Protein AF-A0A7C5S0J1-F1 (afdb_monomer_lite)

pLDDT: mean 83.0, std 12.72, range [43.06, 98.25]

Foldseek 3Di:
DDDPVVVVVVVVVCVVDPDPDDDDDDDDCPVVLVVLVVLLVVLVVVLVVLVVCLVPDPDDPVVNVVSVVVSVVSVVSNVVSVVVNVVVVVVVVDDDDDDDDDDPPPPPCPVCPPCNVVVVVVVVVVVVVVVVVVVVVVVVVVCVVVVVVVVVVVVVVVVVVVVVVVPPD

Sequence (169 aa):
VLSKNFREAITKLSTLGEVKSIREWTEDVTEEYIDVNTRIENAEKLEKRLLSLIENKDGKLPDIVSVETKLADVRTQIEQYKGKLRYLKNRLDFSTITISIYEPSSSLAKQESIFYPFAWAMKQLGTIFFGSLGVFVMIIAGLTPWVVVVFIIIKIVRYRRKKKSTNAD

Radius of gyration: 51.8 Å; chains: 1; bounding box: 116×40×134 Å

Secondary structure (DSSP, 8-state):
---HHHHHHHHHHHTTS------------HHHHHHHHHHHHHHHHHHHHHHHHHHT----HHHHHHHHHHHHHHHHHHHHHHHHHHHHHHHHH-------------SS-----TTHHHHHHHHHHHHHHHHHHHHHHHHHHHHHHHHHHHHHHHHHHHHHHHTTSSS--

Structure (mmCIF, N/CA/C/O backbone):
data_AF-A0A7C5S0J1-F1
#
_entry.id   AF-A0A7C5S0J1-F1
#
loop_
_atom_site.group_PDB
_atom_site.id
_atom_site.type_symbol
_atom_site.label_atom_id
_atom_site.label_alt_id
_atom_site.label_comp_id
_atom_site.label_asym_id
_atom_site.label_entity_id
_atom_site.label_seq_id
_atom_site.pdbx_PDB_ins_code
_atom_site.Cartn_x
_atom_site.Cartn_y
_atom_site.Cartn_z
_atom_site.occupancy
_atom_site.B_iso_or_equiv
_atom_site.auth_seq_id
_atom_site.auth_comp_id
_atom_site.auth_asym_id
_atom_site.auth_atom_id
_atom_site.pdbx_PDB_model_num
ATOM 1 N N . VAL A 1 1 ? -10.197 -7.268 -10.518 1.00 50.59 1 VAL A N 1
ATOM 2 C CA . VAL A 1 1 ? -10.753 -6.880 -11.844 1.00 50.59 1 VAL A CA 1
ATOM 3 C C . VAL A 1 1 ? -10.201 -5.509 -12.202 1.00 50.59 1 VAL A C 1
ATOM 5 O O . VAL A 1 1 ? -10.432 -4.588 -11.434 1.00 50.59 1 VAL A O 1
ATOM 8 N N . LEU A 1 2 ? -9.430 -5.356 -13.288 1.00 61.53 2 LEU A N 1
ATOM 9 C CA . LEU A 1 2 ? -8.932 -4.027 -13.682 1.00 61.53 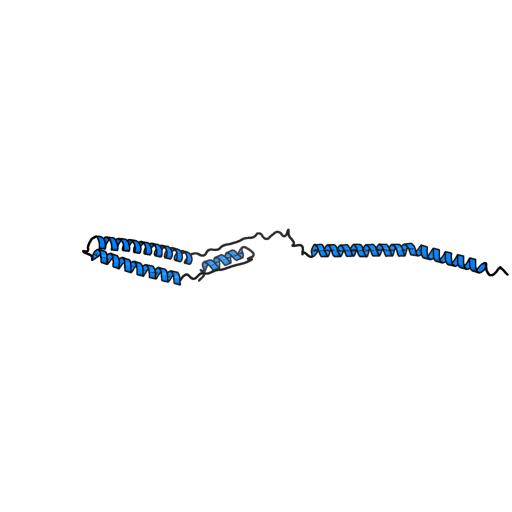2 LEU A CA 1
ATOM 10 C C . LEU A 1 2 ? -10.112 -3.112 -14.039 1.00 61.53 2 LEU A C 1
ATOM 12 O O . LEU A 1 2 ? -11.037 -3.545 -14.730 1.00 61.53 2 LEU A O 1
ATOM 16 N N . SER A 1 3 ? -10.079 -1.854 -13.594 1.00 69.94 3 SER A N 1
ATOM 17 C CA . SER A 1 3 ? -11.146 -0.899 -13.895 1.00 69.94 3 SER A CA 1
ATOM 18 C C . SER A 1 3 ? -11.219 -0.620 -15.403 1.00 69.94 3 SER A C 1
ATOM 20 O O . SER A 1 3 ? -10.202 -0.562 -16.101 1.00 69.94 3 SER A O 1
ATOM 22 N N . LYS A 1 4 ? -12.434 -0.431 -15.932 1.00 72.81 4 LYS A N 1
ATOM 23 C CA . LYS A 1 4 ? -12.664 -0.083 -17.349 1.00 72.81 4 LYS A CA 1
ATOM 24 C C . LYS A 1 4 ? -11.857 1.160 -17.764 1.00 72.81 4 LYS A C 1
ATOM 26 O O . LYS A 1 4 ? -11.296 1.197 -18.856 1.00 72.81 4 LYS A O 1
ATOM 31 N N . ASN A 1 5 ? -11.725 2.113 -16.841 1.00 81.69 5 ASN A N 1
ATOM 32 C CA . ASN A 1 5 ? -10.996 3.365 -17.030 1.00 81.69 5 ASN A CA 1
ATOM 33 C C . ASN A 1 5 ? -9.478 3.150 -17.164 1.00 81.69 5 ASN A C 1
ATOM 35 O O . ASN A 1 5 ? -8.839 3.848 -17.946 1.00 81.69 5 ASN A O 1
ATOM 39 N N . PHE A 1 6 ? -8.893 2.172 -16.456 1.00 84.31 6 PHE A N 1
ATOM 40 C CA . PHE A 1 6 ? -7.466 1.849 -16.583 1.00 84.31 6 PHE A CA 1
ATOM 41 C C . PHE A 1 6 ? -7.119 1.368 -17.996 1.00 84.31 6 PHE A C 1
ATOM 43 O O . PHE A 1 6 ? -6.171 1.859 -18.605 1.00 84.31 6 PHE A O 1
ATOM 50 N N . ARG A 1 7 ? -7.920 0.447 -18.550 1.00 84.44 7 ARG A N 1
ATOM 51 C CA . ARG A 1 7 ? -7.698 -0.065 -19.914 1.00 84.44 7 ARG A CA 1
ATOM 52 C C . ARG A 1 7 ? -7.816 1.039 -20.959 1.00 84.44 7 ARG A C 1
ATOM 54 O O . ARG A 1 7 ? -7.018 1.089 -21.893 1.00 84.44 7 ARG A O 1
ATOM 61 N N . GLU A 1 8 ? -8.786 1.935 -20.793 1.00 87.75 8 GLU A N 1
ATOM 62 C CA . GLU A 1 8 ? -8.953 3.079 -21.688 1.00 87.75 8 GLU A CA 1
ATOM 63 C C . GLU A 1 8 ? -7.750 4.033 -21.617 1.00 87.75 8 GLU A C 1
ATOM 65 O O . GLU A 1 8 ? -7.257 4.477 -22.654 1.00 87.75 8 GLU A O 1
ATOM 70 N N . ALA A 1 9 ? -7.224 4.292 -20.415 1.00 88.44 9 ALA A N 1
ATOM 71 C CA . ALA A 1 9 ? -6.031 5.113 -20.223 1.00 88.44 9 ALA A CA 1
ATOM 72 C C . ALA A 1 9 ? -4.791 4.503 -20.899 1.00 88.44 9 ALA A C 1
ATOM 74 O O . ALA A 1 9 ? -4.115 5.197 -21.655 1.00 88.44 9 ALA A O 1
ATOM 75 N N . ILE A 1 10 ? -4.526 3.206 -20.701 1.00 89.06 10 ILE A N 1
ATOM 76 C CA . ILE A 1 10 ? -3.410 2.503 -21.361 1.00 89.06 10 ILE A CA 1
ATOM 77 C C . ILE A 1 10 ? -3.558 2.533 -22.886 1.00 89.06 10 ILE A C 1
ATOM 79 O O . ILE A 1 10 ? -2.578 2.772 -23.588 1.00 89.06 10 ILE A O 1
ATOM 83 N N . THR A 1 11 ? -4.780 2.363 -23.400 1.00 89.25 11 THR A N 1
ATOM 84 C CA . THR A 1 11 ? -5.054 2.422 -24.846 1.00 89.25 11 THR A CA 1
ATOM 85 C C . THR A 1 11 ? -4.795 3.818 -25.412 1.00 89.25 11 THR A C 1
ATOM 87 O O . THR A 1 11 ? -4.219 3.956 -26.482 1.00 89.25 11 THR A O 1
ATOM 90 N N . LYS A 1 12 ? -5.175 4.883 -24.698 1.00 90.56 12 LYS A N 1
ATOM 91 C CA . LYS A 1 12 ? -4.859 6.256 -25.121 1.00 90.56 12 LYS A CA 1
ATOM 92 C C . LYS A 1 12 ? -3.351 6.508 -25.102 1.00 90.56 12 LYS A C 1
ATOM 94 O O . LYS A 1 12 ? -2.815 7.058 -26.058 1.00 90.56 12 LYS A O 1
ATOM 99 N N . LEU A 1 13 ? -2.654 6.052 -24.063 1.00 89.38 13 LEU A N 1
ATOM 100 C CA . LEU A 1 13 ? -1.202 6.204 -23.942 1.00 89.38 13 LEU A CA 1
ATOM 101 C C . LEU A 1 13 ? -0.433 5.447 -25.032 1.00 89.38 13 LEU A C 1
ATOM 103 O O . LEU A 1 13 ? 0.551 5.972 -25.547 1.00 89.38 13 LEU A O 1
ATOM 107 N N . SER A 1 14 ? -0.890 4.257 -25.430 1.00 87.75 14 SER A N 1
ATOM 108 C CA . SER A 1 14 ? -0.239 3.478 -26.488 1.00 87.75 14 SER A CA 1
ATOM 109 C C . SER A 1 14 ? -0.353 4.113 -27.875 1.00 87.75 14 SER A C 1
ATOM 111 O O . SER A 1 14 ? 0.469 3.817 -28.734 1.00 87.75 14 SER A O 1
ATOM 113 N N . THR A 1 15 ? -1.318 5.013 -28.101 1.00 90.19 15 THR A N 1
ATOM 114 C CA . THR A 1 15 ? -1.433 5.740 -29.380 1.00 90.19 15 THR A CA 1
ATOM 115 C C . THR A 1 15 ? -0.428 6.883 -29.539 1.00 90.19 15 THR A C 1
ATOM 117 O O . THR A 1 15 ? -0.238 7.365 -30.651 1.00 90.19 15 THR A O 1
ATOM 120 N N . LEU A 1 16 ? 0.230 7.319 -28.459 1.00 87.44 16 LEU A N 1
ATOM 121 C CA . LEU A 1 16 ? 1.148 8.464 -28.487 1.00 87.44 16 LEU A CA 1
ATOM 122 C C . LEU A 1 16 ? 2.539 8.131 -29.056 1.00 87.44 16 LEU A C 1
ATOM 124 O O . LEU A 1 16 ? 3.311 9.046 -29.331 1.00 87.44 16 LEU A O 1
ATOM 128 N N . GLY A 1 17 ? 2.882 6.852 -29.232 1.00 85.50 17 GLY A N 1
ATOM 129 C CA . GLY A 1 17 ? 4.191 6.442 -29.741 1.00 85.50 17 GLY A CA 1
ATOM 130 C C . GLY A 1 17 ? 4.330 4.933 -29.937 1.00 85.50 17 GLY A C 1
ATOM 131 O O . GLY A 1 17 ? 3.375 4.176 -29.793 1.00 85.50 17 GLY A O 1
ATOM 132 N N . GLU A 1 18 ? 5.541 4.480 -30.267 1.00 85.62 18 GLU A N 1
ATOM 133 C CA . GLU A 1 18 ? 5.827 3.051 -30.414 1.00 85.62 18 GLU A CA 1
ATOM 134 C C . GLU A 1 18 ? 5.998 2.392 -29.036 1.00 85.62 18 GLU A C 1
ATOM 136 O O . GLU A 1 18 ? 6.967 2.637 -28.312 1.00 85.62 18 GLU A O 1
ATOM 141 N N . VAL A 1 19 ? 5.059 1.524 -28.667 1.00 87.25 19 VAL A N 1
ATOM 142 C CA . VAL A 1 19 ? 5.122 0.769 -27.414 1.00 87.25 19 VAL A CA 1
ATOM 143 C C . VAL A 1 19 ? 6.166 -0.343 -27.514 1.00 87.25 19 VAL A C 1
ATOM 145 O O . VAL A 1 19 ? 5.989 -1.303 -28.259 1.00 87.25 19 VAL A O 1
ATOM 148 N N . LYS A 1 20 ? 7.233 -0.258 -26.710 1.00 86.75 20 LYS A N 1
ATOM 149 C CA . LYS A 1 20 ? 8.262 -1.312 -26.629 1.00 86.75 20 LYS A CA 1
ATOM 150 C C . LYS A 1 20 ? 7.895 -2.457 -25.685 1.00 86.75 20 LYS A C 1
ATOM 152 O O . LYS A 1 20 ? 8.214 -3.605 -25.969 1.00 86.75 20 LYS A 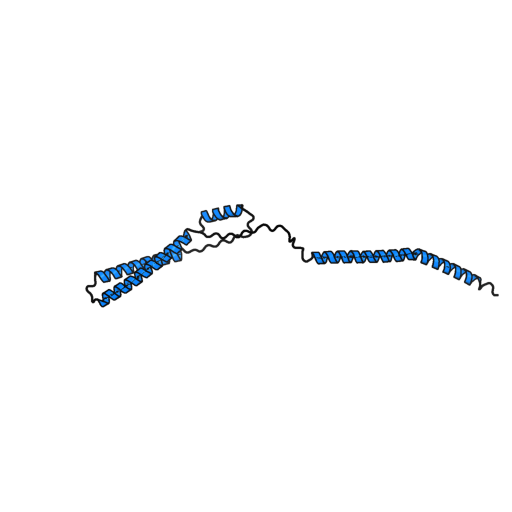O 1
ATOM 157 N N . SER A 1 21 ? 7.264 -2.159 -24.549 1.00 85.62 21 SER A N 1
ATOM 158 C CA . SER A 1 21 ? 6.903 -3.158 -23.537 1.00 85.62 21 SER A CA 1
ATOM 159 C C . SER A 1 21 ? 5.758 -2.656 -22.662 1.00 85.62 21 SER A C 1
ATOM 161 O O . SER A 1 21 ? 5.793 -1.519 -22.198 1.00 85.62 21 SER A O 1
ATOM 163 N N . ILE A 1 22 ? 4.790 -3.528 -22.376 1.00 86.62 22 ILE A N 1
ATOM 164 C CA . ILE A 1 22 ? 3.725 -3.310 -21.387 1.00 86.62 22 ILE A CA 1
ATOM 165 C C . ILE A 1 22 ? 3.806 -4.438 -20.361 1.00 86.62 22 ILE A C 1
ATOM 167 O O . ILE A 1 22 ? 3.895 -5.610 -20.724 1.00 86.62 22 ILE A O 1
ATOM 171 N N . ARG A 1 23 ? 3.773 -4.083 -19.075 1.00 85.06 23 ARG A N 1
ATOM 172 C CA . ARG A 1 23 ? 3.651 -5.039 -17.973 1.00 85.06 23 ARG A CA 1
ATOM 173 C C . ARG A 1 23 ? 2.485 -4.618 -17.094 1.00 85.06 23 ARG A C 1
ATOM 175 O O . ARG A 1 23 ? 2.509 -3.533 -16.523 1.00 85.06 23 ARG A O 1
ATOM 182 N N . GLU A 1 24 ? 1.494 -5.490 -16.983 1.00 86.19 24 GLU A N 1
ATOM 183 C CA . GLU A 1 24 ? 0.318 -5.293 -16.138 1.00 86.19 24 GLU A CA 1
ATOM 184 C C . GLU A 1 24 ? 0.393 -6.251 -14.946 1.00 86.19 24 GLU A C 1
ATOM 186 O O . GLU A 1 24 ? 0.728 -7.425 -15.106 1.00 86.19 24 GLU A O 1
ATOM 191 N N . TRP A 1 25 ? 0.096 -5.747 -13.749 1.00 80.25 25 TRP A N 1
ATOM 192 C CA . TRP A 1 25 ? -0.014 -6.550 -12.534 1.00 80.25 25 TRP A CA 1
ATOM 193 C C . TRP A 1 25 ? -1.347 -6.247 -11.859 1.00 80.25 25 TRP A C 1
ATOM 195 O O . TRP A 1 25 ? -1.816 -5.110 -11.872 1.00 80.25 25 TRP A O 1
ATOM 205 N N . THR A 1 26 ? -1.988 -7.261 -11.291 1.00 81.38 26 THR A N 1
ATOM 206 C CA . THR A 1 26 ? -3.243 -7.106 -10.553 1.00 81.38 26 THR A CA 1
ATOM 207 C C . THR A 1 26 ? -3.176 -7.969 -9.313 1.00 81.38 26 THR A C 1
ATOM 209 O O . THR A 1 26 ? -2.848 -9.148 -9.394 1.00 81.38 26 THR A O 1
ATOM 212 N N . GLU A 1 27 ? -3.487 -7.363 -8.177 1.00 80.38 27 GLU A N 1
ATOM 213 C CA . GLU A 1 27 ? -3.532 -8.016 -6.875 1.00 80.38 27 GLU A CA 1
ATOM 214 C C . GLU A 1 27 ? -4.992 -8.039 -6.409 1.00 80.38 27 GLU A C 1
ATOM 216 O O . GLU A 1 27 ? -5.671 -7.011 -6.458 1.00 80.38 27 GLU A O 1
ATOM 221 N N . ASP A 1 28 ? -5.496 -9.214 -6.027 1.00 82.38 28 ASP A N 1
ATOM 222 C CA . ASP A 1 28 ? -6.834 -9.356 -5.451 1.00 82.38 28 ASP A CA 1
ATOM 223 C C . ASP A 1 28 ? -6.742 -9.256 -3.927 1.00 82.38 28 ASP A C 1
ATOM 225 O O . ASP A 1 28 ? -6.123 -10.095 -3.278 1.00 82.38 28 ASP A O 1
ATOM 229 N N . VAL A 1 29 ? -7.354 -8.213 -3.369 1.00 84.81 29 VAL A N 1
ATOM 230 C CA . VAL A 1 29 ? -7.385 -7.938 -1.924 1.00 84.81 29 VAL A CA 1
ATOM 231 C C . VAL A 1 29 ? -8.772 -8.174 -1.319 1.00 84.81 29 VAL A C 1
ATOM 233 O O . VAL A 1 29 ? -9.050 -7.725 -0.208 1.00 84.81 29 VAL A O 1
ATOM 236 N N . THR A 1 30 ? -9.669 -8.858 -2.039 1.00 86.88 30 THR A N 1
ATOM 237 C CA . THR A 1 30 ? -11.051 -9.099 -1.591 1.00 86.88 30 THR A CA 1
ATOM 238 C C . THR A 1 30 ? -11.090 -9.906 -0.294 1.00 86.88 30 THR A C 1
ATOM 240 O O . THR A 1 30 ? -11.838 -9.564 0.619 1.00 86.88 30 THR A O 1
ATOM 243 N N . GLU A 1 31 ? -10.250 -10.937 -0.177 1.00 89.81 31 GLU A N 1
ATOM 244 C CA . GLU A 1 31 ? -10.149 -11.751 1.040 1.00 89.81 31 GLU A CA 1
ATOM 245 C C . GLU A 1 31 ? -9.677 -10.916 2.237 1.00 89.81 31 GLU A C 1
ATOM 247 O O . GLU A 1 31 ? -10.296 -10.942 3.299 1.00 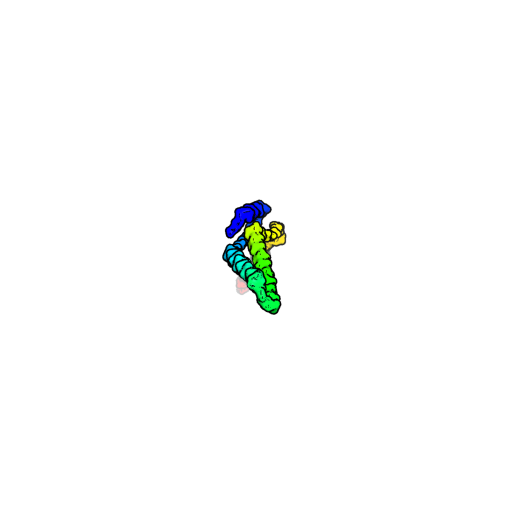89.81 31 GLU A O 1
ATOM 252 N N . GLU A 1 32 ? -8.637 -10.099 2.046 1.00 90.25 32 GLU A N 1
ATOM 253 C CA . GLU A 1 32 ? -8.113 -9.223 3.094 1.00 90.25 32 GLU A CA 1
ATOM 254 C C . GLU A 1 32 ? -9.140 -8.164 3.520 1.00 90.25 32 GLU A C 1
ATOM 256 O O . GLU A 1 32 ? -9.272 -7.859 4.706 1.00 90.25 32 GLU A O 1
ATOM 261 N N . TYR A 1 33 ? -9.905 -7.624 2.567 1.00 92.44 33 TYR A N 1
ATOM 262 C CA . TYR A 1 33 ? -10.989 -6.685 2.846 1.00 92.44 33 TYR A CA 1
ATOM 263 C C . TYR A 1 33 ? -12.074 -7.321 3.724 1.00 92.44 33 TYR A C 1
ATOM 265 O O . TYR A 1 33 ? -12.495 -6.719 4.717 1.00 92.44 33 TYR A O 1
ATOM 273 N N . ILE A 1 34 ? -12.506 -8.539 3.381 1.00 93.75 34 ILE A N 1
ATOM 274 C CA . ILE A 1 34 ? -13.520 -9.277 4.143 1.00 93.75 34 ILE A CA 1
ATOM 275 C C . ILE A 1 34 ? -13.000 -9.597 5.551 1.00 93.75 34 ILE A C 1
ATOM 277 O O . ILE A 1 34 ? -13.698 -9.305 6.521 1.00 93.75 34 ILE A O 1
ATOM 281 N N . ASP A 1 35 ? -11.770 -10.108 5.684 1.00 95.75 35 ASP A N 1
ATOM 282 C CA . ASP A 1 35 ? -11.165 -10.425 6.989 1.00 95.75 35 ASP A CA 1
ATOM 283 C C . ASP A 1 35 ? -11.087 -9.189 7.897 1.00 95.75 35 ASP A C 1
ATOM 285 O O . ASP A 1 35 ? -11.528 -9.225 9.050 1.00 95.75 35 ASP A O 1
ATOM 289 N N . VAL A 1 36 ? -10.594 -8.056 7.380 1.00 96.12 36 VAL A N 1
ATOM 290 C CA . VAL A 1 36 ? -10.505 -6.809 8.156 1.00 96.12 36 VAL A CA 1
ATOM 291 C C . VAL A 1 36 ? -11.890 -6.331 8.590 1.00 96.12 36 VAL A C 1
ATOM 293 O O . VAL A 1 36 ? -12.053 -5.918 9.740 1.00 96.12 36 VAL A O 1
ATOM 296 N N . ASN A 1 37 ? -12.900 -6.422 7.722 1.00 95.44 37 ASN A N 1
ATOM 297 C CA . ASN A 1 37 ? -14.263 -6.041 8.084 1.00 95.44 37 ASN A CA 1
ATOM 298 C C . ASN A 1 37 ? -14.833 -6.943 9.194 1.00 95.44 37 ASN A C 1
ATOM 300 O O . ASN A 1 37 ? -15.370 -6.446 10.184 1.00 95.44 37 ASN A O 1
ATOM 304 N N . THR A 1 38 ? -14.632 -8.261 9.101 1.00 97.69 38 THR A N 1
ATOM 305 C CA . THR A 1 38 ? -15.034 -9.209 10.153 1.00 97.69 38 THR A CA 1
ATOM 306 C C . THR A 1 38 ? -14.316 -8.937 11.480 1.00 97.69 38 THR A C 1
ATOM 308 O O . THR A 1 38 ? -14.925 -9.023 12.550 1.00 97.69 38 THR A O 1
ATOM 311 N N . ARG A 1 39 ? -13.031 -8.558 11.448 1.00 97.06 39 ARG A N 1
ATOM 312 C CA . ARG A 1 39 ? -12.285 -8.159 12.654 1.00 97.06 39 ARG A CA 1
ATOM 313 C C . ARG A 1 39 ? -12.861 -6.908 13.309 1.00 97.06 39 ARG A C 1
ATOM 315 O O . ARG A 1 39 ? -12.962 -6.884 14.535 1.00 97.06 39 ARG A O 1
ATOM 322 N N . ILE A 1 40 ? -13.259 -5.908 12.519 1.00 97.94 40 ILE A N 1
ATOM 323 C CA . ILE A 1 40 ? -13.919 -4.694 13.026 1.00 97.94 40 ILE A CA 1
ATOM 324 C C . ILE A 1 40 ? -15.226 -5.064 13.725 1.00 97.94 40 ILE A C 1
ATOM 326 O O . ILE A 1 40 ? -15.406 -4.708 14.885 1.00 97.94 40 ILE A O 1
ATOM 330 N N . GLU A 1 41 ? -16.099 -5.835 13.073 1.00 97.88 41 GLU A N 1
ATOM 331 C CA . GLU A 1 41 ? -17.388 -6.228 13.657 1.00 97.88 41 GLU A CA 1
ATOM 332 C C . GLU A 1 41 ? -17.227 -6.986 14.982 1.00 97.88 41 GLU A C 1
ATOM 334 O O . GLU A 1 41 ? -17.967 -6.758 15.942 1.00 97.88 41 GLU A O 1
ATOM 339 N N . ASN A 1 42 ? -16.246 -7.887 15.060 1.00 97.94 42 ASN A N 1
ATOM 340 C CA . ASN A 1 42 ? -15.960 -8.634 16.282 1.00 97.94 42 ASN A CA 1
ATOM 341 C C . ASN A 1 42 ? -15.404 -7.733 17.392 1.00 97.94 42 ASN A C 1
ATOM 343 O O . ASN A 1 42 ? -15.802 -7.876 18.551 1.00 97.94 42 ASN A O 1
ATOM 347 N N . ALA A 1 43 ? -14.524 -6.791 17.050 1.00 97.50 43 ALA A N 1
ATOM 348 C CA . ALA A 1 43 ? -13.986 -5.829 18.002 1.00 97.50 43 ALA A CA 1
ATOM 349 C C . ALA A 1 43 ? -15.072 -4.868 18.520 1.00 97.50 43 ALA A C 1
ATOM 351 O O . ALA A 1 43 ? -15.136 -4.627 19.721 1.00 97.50 43 ALA A O 1
ATOM 352 N N . GLU A 1 44 ? -15.988 -4.403 17.667 1.00 97.75 44 GLU A N 1
ATOM 353 C CA . GLU A 1 44 ? -17.124 -3.558 18.069 1.00 97.75 44 GLU A CA 1
ATOM 354 C C . GLU A 1 44 ? -18.128 -4.320 18.955 1.00 97.75 44 GLU A C 1
ATOM 356 O O . GLU A 1 44 ? -18.679 -3.766 19.910 1.00 97.75 44 GLU A O 1
ATOM 361 N N . LYS A 1 45 ? -18.346 -5.621 18.709 1.00 97.94 45 LYS A N 1
ATOM 362 C CA . LYS A 1 45 ? -19.124 -6.481 19.624 1.00 97.94 45 LYS A CA 1
ATOM 363 C C . LYS A 1 45 ? -18.448 -6.610 20.990 1.00 97.94 45 LYS A C 1
ATOM 365 O O . LYS A 1 45 ? -19.134 -6.566 22.013 1.00 97.94 45 LYS A O 1
ATOM 370 N N . LEU A 1 46 ? -17.123 -6.763 21.019 1.00 96.56 46 LEU A N 1
ATOM 371 C CA . LEU A 1 46 ? -16.357 -6.803 22.263 1.00 96.56 46 LEU A CA 1
ATOM 372 C C . LEU A 1 46 ? -16.415 -5.458 22.997 1.00 96.56 46 LEU A C 1
ATOM 374 O O . LEU A 1 46 ? -16.635 -5.453 24.203 1.00 96.56 46 LEU A O 1
ATOM 378 N N . GLU A 1 47 ? -16.296 -4.339 22.281 1.00 97.31 47 GLU A N 1
ATOM 379 C CA . GLU A 1 47 ? -16.448 -2.989 22.835 1.00 97.31 47 GLU A CA 1
ATOM 380 C C . GLU A 1 47 ? -17.804 -2.831 23.531 1.00 97.31 47 GLU A C 1
ATOM 382 O O . GLU A 1 47 ? -17.853 -2.474 24.706 1.00 97.31 47 GLU A O 1
ATOM 387 N N . LYS A 1 48 ? -18.902 -3.188 22.853 1.00 96.69 48 LYS A N 1
ATOM 388 C CA . LYS A 1 48 ? -20.256 -3.148 23.432 1.00 96.69 48 LYS A CA 1
ATOM 389 C C . LYS A 1 48 ? -20.382 -4.018 24.677 1.00 96.69 48 LYS A C 1
ATOM 391 O O . LYS A 1 48 ? -20.991 -3.606 25.660 1.00 96.69 48 LYS A O 1
ATOM 396 N N . ARG A 1 49 ? -19.785 -5.213 24.664 1.00 93.69 49 ARG A N 1
ATOM 397 C CA . ARG A 1 49 ? -19.776 -6.095 25.835 1.00 93.69 49 ARG A CA 1
ATOM 398 C C . ARG A 1 49 ? -18.993 -5.475 26.994 1.00 93.69 49 ARG A C 1
ATOM 400 O O . ARG A 1 49 ? -19.476 -5.516 28.119 1.00 93.69 49 ARG A O 1
ATOM 407 N N . LEU A 1 50 ? -17.828 -4.883 26.739 1.00 92.94 50 LEU A N 1
ATOM 408 C CA . LEU A 1 50 ? -17.035 -4.195 27.764 1.00 92.94 50 LEU A CA 1
ATOM 409 C C . LEU A 1 50 ? -17.782 -2.983 28.337 1.00 92.94 50 LEU A C 1
ATOM 411 O O . LEU A 1 50 ? -17.826 -2.841 29.553 1.00 92.94 50 LEU A O 1
ATOM 415 N N . LEU A 1 51 ? -18.442 -2.182 27.496 1.00 93.00 51 LEU A N 1
ATOM 416 C CA . LEU A 1 51 ? -19.306 -1.082 27.941 1.00 93.00 51 LEU A CA 1
ATOM 417 C C . LEU A 1 51 ? -20.437 -1.584 28.843 1.00 93.00 51 LEU A C 1
ATOM 419 O O . LEU A 1 51 ? -20.606 -1.073 29.944 1.00 93.00 51 LEU A O 1
ATOM 423 N N . SER A 1 52 ? -21.128 -2.658 28.448 1.00 90.56 52 SER A N 1
ATOM 424 C CA . SER A 1 52 ? -22.176 -3.249 29.289 1.00 90.56 52 SER A CA 1
ATOM 425 C C . SER A 1 52 ? -21.640 -3.774 30.628 1.00 90.56 52 SER A C 1
ATOM 427 O O . SER A 1 52 ? -22.349 -3.741 31.628 1.00 90.56 52 SER A O 1
ATOM 429 N N . LEU A 1 53 ? -20.388 -4.246 30.681 1.00 88.19 53 LEU A N 1
ATOM 430 C CA . LEU A 1 53 ? -19.759 -4.672 31.933 1.00 88.19 53 LEU A CA 1
ATOM 431 C C . LEU A 1 53 ? -19.419 -3.486 32.838 1.00 88.19 53 LEU A C 1
ATOM 433 O O . LEU A 1 53 ? -19.424 -3.669 34.047 1.00 88.19 53 LEU A O 1
ATOM 437 N N . ILE A 1 54 ? -19.125 -2.311 32.277 1.00 86.38 54 ILE A N 1
ATOM 438 C CA . ILE A 1 54 ? -18.915 -1.074 33.043 1.00 86.38 54 ILE A CA 1
ATOM 439 C C . ILE A 1 54 ? -20.259 -0.558 33.570 1.00 86.38 54 ILE A C 1
ATOM 441 O O . ILE A 1 54 ? -20.365 -0.264 34.753 1.00 86.38 54 ILE A O 1
ATOM 445 N N . GLU A 1 55 ? -21.294 -0.512 32.725 1.00 86.06 55 GLU A N 1
ATOM 446 C CA . GLU A 1 55 ? -22.631 -0.017 33.092 1.00 86.06 55 GLU A CA 1
ATOM 447 C C . GLU A 1 55 ? -23.324 -0.879 34.156 1.00 86.06 55 GLU A C 1
ATOM 449 O O . GLU A 1 55 ? -24.016 -0.347 35.017 1.00 86.06 55 GLU A O 1
ATOM 454 N N . ASN A 1 56 ? -23.140 -2.205 34.109 1.00 80.81 56 ASN A N 1
ATOM 455 C CA . ASN A 1 56 ? -23.803 -3.144 35.022 1.00 80.81 56 ASN A CA 1
ATOM 456 C C . ASN A 1 56 ? -22.942 -3.556 36.232 1.00 80.81 56 ASN A C 1
ATOM 458 O O . ASN A 1 56 ? -23.391 -4.370 37.042 1.00 80.81 56 ASN A O 1
ATOM 462 N N . LYS A 1 57 ? -21.693 -3.078 36.358 1.00 67.81 57 LYS A N 1
ATOM 463 C CA . LYS A 1 57 ? -20.857 -3.381 37.532 1.00 67.81 57 LYS A CA 1
ATOM 464 C C . LYS A 1 57 ? -21.012 -2.306 38.608 1.00 67.81 57 LYS A C 1
ATOM 466 O O . LYS A 1 57 ? -20.362 -1.272 38.544 1.00 67.81 57 LYS A O 1
ATOM 471 N N . ASP A 1 58 ? -21.658 -2.677 39.710 1.00 62.19 58 ASP A N 1
ATOM 472 C CA . ASP A 1 58 ? -21.546 -2.009 41.022 1.00 62.19 58 ASP A CA 1
ATOM 473 C C . ASP A 1 58 ? -20.252 -2.416 41.783 1.00 62.19 58 ASP A C 1
ATOM 475 O O . ASP A 1 58 ? -20.201 -2.482 43.012 1.00 62.19 58 ASP A O 1
ATOM 479 N N . GLY A 1 59 ? -19.204 -2.812 41.048 1.00 63.75 59 GLY A N 1
ATOM 480 C CA . GLY A 1 59 ? -18.025 -3.513 41.570 1.00 63.75 59 GLY A CA 1
ATOM 481 C C . GLY A 1 59 ? -16.914 -2.615 42.135 1.00 63.75 59 GLY A C 1
ATOM 482 O O . GLY A 1 59 ? -16.922 -1.396 42.001 1.00 63.75 59 GLY A O 1
ATOM 483 N N . LYS A 1 60 ? -15.898 -3.242 42.750 1.00 72.94 60 LYS A N 1
ATOM 484 C CA . LYS A 1 60 ? -14.720 -2.557 43.318 1.00 72.94 60 LYS A CA 1
ATOM 485 C C . LYS A 1 60 ? -13.977 -1.750 42.237 1.00 72.94 60 LYS A C 1
ATOM 487 O O . LYS A 1 60 ? -13.701 -2.279 41.165 1.00 72.94 60 LYS A O 1
ATOM 492 N N . LEU A 1 61 ? -13.555 -0.525 42.562 1.00 76.19 61 LEU A N 1
ATOM 493 C CA . LEU A 1 61 ? -12.793 0.385 41.681 1.00 76.19 61 LEU A CA 1
ATOM 494 C C . LEU A 1 61 ? -11.670 -0.270 40.838 1.00 76.19 61 LEU A C 1
ATOM 496 O O . LEU A 1 61 ? -11.592 0.036 39.649 1.00 76.19 61 LEU A O 1
ATOM 500 N N . PRO A 1 62 ? -10.828 -1.184 41.369 1.00 82.25 62 PRO A N 1
ATOM 501 C CA . PRO A 1 62 ? -9.764 -1.818 40.582 1.00 82.25 62 PRO A CA 1
ATOM 502 C C . PRO A 1 62 ? -10.276 -2.623 39.380 1.00 82.25 62 PRO A C 1
ATOM 504 O O . PRO A 1 62 ? -9.635 -2.647 38.330 1.00 82.25 62 PRO A O 1
ATOM 507 N N . ASP A 1 63 ? -11.450 -3.244 39.507 1.00 83.31 63 ASP A N 1
ATOM 508 C CA . ASP A 1 63 ? -12.062 -3.995 38.416 1.00 83.31 63 ASP A CA 1
ATOM 509 C C . ASP A 1 63 ? -12.512 -3.058 37.293 1.00 83.31 63 ASP A C 1
ATOM 511 O O . ASP A 1 63 ? -12.345 -3.391 36.122 1.00 83.31 63 ASP A O 1
ATOM 515 N N . ILE A 1 64 ? -13.064 -1.892 37.638 1.00 85.94 64 ILE A N 1
ATOM 516 C CA . ILE A 1 64 ? -13.536 -0.901 36.660 1.00 85.94 64 ILE A CA 1
ATOM 517 C C . ILE A 1 64 ? -12.351 -0.378 35.845 1.00 85.94 64 ILE A C 1
ATOM 519 O O . ILE A 1 64 ? -12.380 -0.442 34.618 1.00 85.94 64 ILE A O 1
ATOM 523 N N . VAL A 1 65 ? -11.265 0.017 36.516 1.00 89.00 65 VAL A N 1
ATOM 524 C CA . VAL A 1 65 ? -10.041 0.507 35.857 1.00 89.00 65 VAL A CA 1
ATOM 525 C C . VAL A 1 65 ? -9.455 -0.543 34.903 1.00 89.00 65 VAL A C 1
ATOM 527 O O . VAL A 1 65 ? -9.001 -0.216 33.803 1.00 89.00 65 VAL A O 1
ATOM 530 N N . SER A 1 66 ? -9.494 -1.825 35.284 1.00 90.19 66 SER A N 1
ATOM 531 C CA . SER A 1 66 ? -9.021 -2.910 34.415 1.00 90.19 66 SER A CA 1
ATOM 532 C C . SER A 1 66 ? -9.858 -3.055 33.134 1.00 90.19 66 SER A C 1
ATOM 534 O O . SER A 1 66 ? -9.305 -3.254 32.049 1.00 90.19 66 SER A O 1
ATOM 536 N N . VAL A 1 67 ? -11.185 -2.903 33.235 1.00 91.06 67 VAL A N 1
ATOM 537 C CA . VAL A 1 67 ? -12.100 -2.988 32.088 1.00 91.06 67 VAL A CA 1
ATOM 538 C C . VAL A 1 67 ? -11.961 -1.756 31.194 1.00 91.06 67 VAL A C 1
ATOM 540 O O . VAL A 1 67 ? -11.935 -1.910 29.976 1.00 91.06 67 VAL A O 1
ATOM 543 N N . GLU A 1 68 ? -11.788 -0.560 31.762 1.00 90.19 68 GLU A N 1
ATOM 544 C CA . GLU A 1 68 ? -11.517 0.667 30.999 1.00 90.19 68 GLU A CA 1
ATOM 545 C C . GLU A 1 68 ? -10.206 0.589 30.216 1.00 90.19 68 GLU A C 1
ATOM 547 O O . GLU A 1 68 ? -10.166 0.939 29.036 1.00 90.19 68 GLU A O 1
ATOM 552 N N . THR A 1 69 ? -9.148 0.062 30.838 1.00 95.00 69 THR A N 1
ATOM 553 C CA . THR A 1 69 ? -7.865 -0.163 30.155 1.00 95.00 69 THR A CA 1
ATOM 554 C C . THR A 1 69 ? -8.069 -1.093 28.962 1.00 95.00 69 THR A C 1
ATOM 556 O O . THR A 1 69 ? -7.623 -0.808 27.850 1.00 95.00 69 THR A O 1
ATOM 559 N N . LYS A 1 70 ? -8.838 -2.173 29.152 1.00 94.81 70 LYS A N 1
ATOM 560 C CA . LYS A 1 70 ? -9.134 -3.102 28.062 1.00 94.81 70 LYS A CA 1
ATOM 561 C C . LYS A 1 70 ? -10.010 -2.484 26.974 1.00 94.81 70 LYS A C 1
ATOM 563 O O . LYS A 1 70 ? -9.825 -2.788 25.797 1.00 94.81 70 LYS A O 1
ATOM 568 N N . LEU A 1 71 ? -10.949 -1.620 27.347 1.00 95.94 71 LEU A N 1
ATOM 569 C CA . LEU A 1 71 ? -11.781 -0.877 26.409 1.00 95.94 71 LEU A CA 1
ATOM 570 C C . LEU A 1 71 ? -10.931 0.064 25.542 1.00 95.94 71 LEU A C 1
ATOM 572 O O . LEU A 1 71 ? -11.134 0.120 24.329 1.00 95.94 71 LEU A O 1
ATOM 576 N N . ALA A 1 72 ? -9.952 0.753 26.135 1.00 97.12 72 ALA A N 1
ATOM 577 C CA . ALA A 1 72 ? -9.015 1.609 25.410 1.00 97.12 72 ALA A CA 1
ATOM 578 C C . ALA A 1 72 ? -8.175 0.817 2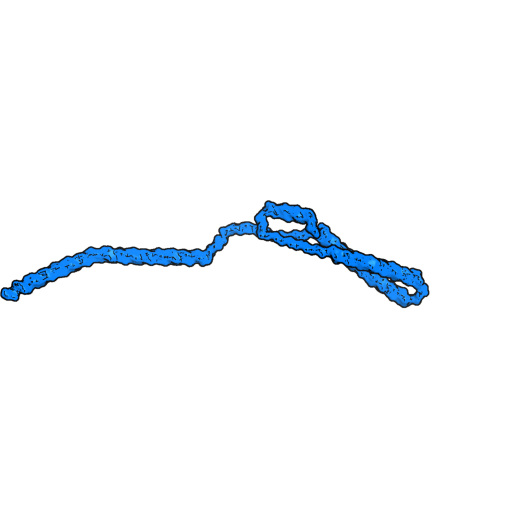4.391 1.00 97.12 72 ALA A C 1
ATOM 580 O O . ALA A 1 72 ? -8.025 1.252 23.244 1.00 97.12 72 ALA A O 1
ATOM 581 N N . ASP A 1 73 ? -7.702 -0.378 24.764 1.00 97.44 73 ASP A N 1
ATOM 582 C CA . ASP A 1 73 ? -7.001 -1.276 23.840 1.00 97.44 73 ASP A CA 1
ATOM 583 C C . ASP A 1 73 ? -7.888 -1.668 22.651 1.00 97.44 73 ASP A C 1
ATOM 585 O O . ASP A 1 73 ? -7.463 -1.599 21.497 1.00 97.44 73 ASP A O 1
ATOM 589 N N . VAL A 1 74 ? -9.136 -2.071 22.918 1.00 97.69 74 VAL A N 1
ATOM 590 C CA . VAL A 1 74 ? -10.079 -2.503 21.873 1.00 97.69 74 VAL A CA 1
ATOM 591 C C . VAL A 1 74 ? -10.401 -1.354 20.921 1.00 97.69 74 VAL A C 1
ATOM 593 O O . VAL A 1 74 ? -10.372 -1.546 19.707 1.00 97.69 74 VAL A O 1
ATOM 596 N N . ARG A 1 75 ? -10.630 -0.142 21.438 1.00 97.69 75 ARG A N 1
ATOM 597 C CA . ARG A 1 75 ? -10.834 1.054 20.604 1.00 97.69 75 ARG A CA 1
ATOM 598 C C . ARG A 1 75 ? -9.632 1.351 19.720 1.00 97.69 75 ARG A C 1
ATOM 600 O O . ARG A 1 75 ? -9.796 1.616 18.532 1.00 97.69 75 ARG A O 1
ATOM 607 N N . THR A 1 76 ? -8.428 1.236 20.271 1.00 98.25 76 THR A N 1
ATOM 608 C CA . THR A 1 76 ? -7.190 1.403 19.501 1.00 98.25 76 THR A CA 1
ATOM 609 C C . THR A 1 76 ? -7.110 0.385 18.359 1.00 98.25 76 THR A C 1
ATOM 611 O O . THR A 1 76 ? -6.781 0.750 17.231 1.00 98.25 76 THR A O 1
ATOM 614 N N . GLN A 1 77 ? -7.475 -0.876 18.608 1.00 97.19 77 GLN A N 1
ATOM 615 C CA . GLN A 1 77 ? -7.525 -1.910 17.567 1.00 97.19 77 GLN A CA 1
ATOM 616 C C . GLN A 1 77 ? -8.576 -1.611 16.490 1.00 97.19 77 GLN A C 1
ATOM 618 O O . GLN A 1 77 ? -8.287 -1.757 15.303 1.00 97.19 77 GLN A O 1
ATOM 623 N N . ILE A 1 78 ? -9.775 -1.159 16.876 1.00 98.12 78 ILE A N 1
ATOM 624 C CA . ILE A 1 78 ? -10.826 -0.754 15.928 1.00 98.12 78 ILE A CA 1
ATOM 625 C C . ILE A 1 78 ? -10.312 0.357 15.008 1.00 98.12 78 ILE A C 1
ATOM 627 O O . ILE A 1 78 ? -10.464 0.257 13.791 1.00 98.12 78 ILE A O 1
ATOM 631 N N . GLU A 1 79 ? -9.662 1.384 15.558 1.00 97.88 79 GLU A N 1
ATOM 632 C CA . GLU A 1 79 ? -9.107 2.484 14.764 1.00 97.88 79 GLU A CA 1
ATOM 633 C C . GLU A 1 79 ? -8.004 2.020 13.807 1.00 97.88 79 GLU A C 1
ATOM 635 O O . GLU A 1 79 ? -7.977 2.428 12.641 1.00 97.88 79 GLU A O 1
ATOM 640 N N . GLN A 1 80 ? -7.137 1.107 14.252 1.00 97.94 80 GLN A N 1
ATOM 641 C CA . GLN A 1 80 ? -6.125 0.491 13.391 1.00 97.94 80 GLN A CA 1
ATOM 642 C C . GLN A 1 80 ? -6.766 -0.288 12.234 1.00 97.94 80 GLN A C 1
ATOM 644 O O . GLN A 1 80 ? -6.383 -0.097 11.075 1.00 97.94 80 GLN A O 1
ATOM 649 N N . TYR A 1 81 ? -7.777 -1.118 12.511 1.00 97.69 81 TYR A N 1
ATOM 650 C CA . TYR A 1 81 ? -8.485 -1.868 11.473 1.00 97.69 81 TYR A CA 1
ATOM 651 C C . TYR A 1 81 ? -9.254 -0.952 10.515 1.00 97.69 81 TYR A C 1
ATOM 653 O O . TYR A 1 81 ? -9.183 -1.148 9.303 1.00 97.69 81 TYR A O 1
ATOM 661 N N . LYS A 1 82 ? -9.915 0.101 11.014 1.00 96.94 82 LYS A N 1
ATOM 662 C CA . LYS A 1 82 ? -10.568 1.125 10.177 1.00 96.94 82 LYS A CA 1
ATOM 663 C C . LYS A 1 82 ? -9.556 1.861 9.296 1.00 96.94 82 LYS A C 1
ATOM 665 O O . LYS A 1 82 ? -9.839 2.130 8.129 1.00 96.94 82 LYS A O 1
ATOM 670 N N . GLY A 1 83 ? -8.361 2.146 9.816 1.00 97.00 83 GLY A N 1
ATOM 671 C CA . GLY A 1 83 ? -7.237 2.677 9.041 1.00 97.00 83 GLY A CA 1
ATOM 672 C C . GLY A 1 83 ? -6.823 1.748 7.901 1.00 97.00 83 GLY A C 1
ATOM 673 O O . GLY A 1 83 ? -6.733 2.188 6.753 1.00 97.00 83 GLY A O 1
ATOM 674 N N . LYS A 1 84 ? -6.654 0.456 8.197 1.00 94.62 84 LYS A N 1
ATOM 675 C CA . LYS A 1 84 ? -6.326 -0.567 7.198 1.00 94.62 84 LYS A CA 1
ATOM 676 C C . LYS A 1 84 ? -7.424 -0.714 6.138 1.00 94.62 84 LYS A C 1
ATOM 678 O O . LYS A 1 84 ? -7.121 -0.766 4.950 1.00 94.62 84 LYS A O 1
ATOM 683 N N . LEU A 1 85 ? -8.693 -0.691 6.541 1.00 94.19 85 LEU A N 1
ATOM 684 C CA . LEU A 1 85 ? -9.832 -0.755 5.625 1.00 94.19 85 LEU A CA 1
ATOM 685 C C . LEU A 1 85 ? -9.852 0.435 4.652 1.00 94.19 85 LEU A C 1
ATOM 687 O O . LEU A 1 85 ? -10.059 0.246 3.455 1.00 94.19 85 LEU A O 1
ATOM 691 N N . ARG A 1 86 ? -9.584 1.658 5.140 1.00 91.50 86 ARG A N 1
ATOM 692 C CA . ARG A 1 86 ? -9.448 2.851 4.281 1.00 91.50 86 ARG A CA 1
ATOM 693 C C . ARG A 1 86 ? -8.315 2.697 3.266 1.00 91.50 86 ARG A C 1
ATOM 695 O O . ARG A 1 86 ? -8.489 3.059 2.107 1.00 91.50 86 ARG A O 1
ATOM 702 N N . TYR A 1 87 ? -7.178 2.140 3.684 1.00 89.81 87 TYR A N 1
ATOM 703 C CA . TYR A 1 87 ? -6.054 1.871 2.785 1.00 89.81 87 TYR A CA 1
ATOM 704 C C . TYR A 1 87 ? -6.425 0.879 1.672 1.00 89.81 87 TYR A C 1
ATOM 706 O O . TYR A 1 87 ? -6.188 1.162 0.497 1.00 89.81 87 TYR A O 1
ATOM 714 N N . LEU A 1 88 ? -7.056 -0.245 2.027 1.00 88.44 88 LEU A N 1
ATOM 715 C CA . LEU A 1 88 ? -7.507 -1.249 1.057 1.00 88.44 88 LEU A CA 1
ATOM 716 C C . LEU A 1 88 ? -8.547 -0.676 0.090 1.00 88.44 88 LEU A C 1
ATOM 718 O O . LEU A 1 88 ? -8.457 -0.908 -1.112 1.00 88.44 88 LEU A O 1
ATOM 722 N N . LYS A 1 89 ? -9.481 0.143 0.587 1.00 84.94 89 LYS A N 1
ATOM 723 C CA . LYS A 1 89 ? -10.478 0.822 -0.249 1.00 84.94 89 LYS A CA 1
ATOM 724 C C . LYS A 1 89 ? -9.828 1.747 -1.283 1.00 84.94 89 LYS A C 1
ATOM 726 O O . LYS A 1 89 ? -10.143 1.653 -2.463 1.00 84.94 89 LYS A O 1
ATOM 731 N N . ASN A 1 90 ? -8.856 2.562 -0.874 1.00 82.00 90 ASN A N 1
ATOM 732 C CA . ASN A 1 90 ? -8.140 3.442 -1.801 1.00 82.00 90 ASN A CA 1
ATOM 733 C C . ASN A 1 90 ? -7.377 2.656 -2.888 1.00 82.00 90 ASN A C 1
ATOM 735 O O . ASN A 1 90 ? -7.285 3.117 -4.022 1.00 82.00 90 ASN A O 1
ATOM 739 N N . ARG A 1 91 ? -6.850 1.463 -2.578 1.00 77.19 91 ARG A N 1
ATOM 740 C CA . ARG A 1 91 ? -6.216 0.579 -3.577 1.00 77.19 91 ARG A CA 1
ATOM 741 C C . ARG A 1 91 ? -7.203 -0.010 -4.588 1.00 77.19 91 ARG A C 1
ATOM 743 O O . ARG A 1 91 ? -6.795 -0.312 -5.702 1.00 77.19 91 ARG A O 1
ATOM 750 N N . LEU A 1 92 ? -8.468 -0.189 -4.214 1.00 74.31 92 LEU A N 1
ATOM 751 C CA . LEU A 1 92 ? -9.511 -0.631 -5.144 1.00 74.31 92 LEU A CA 1
ATOM 752 C C . LEU A 1 92 ? -9.946 0.504 -6.084 1.00 74.31 92 LEU A C 1
ATOM 754 O O . LEU A 1 92 ? -10.245 0.251 -7.251 1.00 74.31 92 LEU A O 1
ATOM 758 N N . ASP A 1 93 ? -9.944 1.743 -5.588 1.00 72.75 93 ASP A N 1
ATOM 759 C CA . ASP A 1 93 ? -10.425 2.913 -6.331 1.00 72.75 93 ASP A CA 1
ATOM 760 C C . ASP A 1 93 ? -9.391 3.464 -7.337 1.00 72.75 93 ASP A C 1
ATOM 762 O O . ASP A 1 93 ? -9.768 4.034 -8.365 1.00 72.75 93 ASP A O 1
ATOM 766 N N . PHE A 1 94 ? -8.089 3.279 -7.083 1.00 74.00 94 PHE A N 1
ATOM 767 C CA . PHE A 1 94 ? -7.008 3.843 -7.901 1.00 74.00 94 PHE A CA 1
ATOM 768 C C . PHE A 1 94 ? -6.093 2.781 -8.518 1.00 74.00 94 PHE A C 1
ATOM 770 O O . PHE A 1 94 ? -5.779 1.766 -7.908 1.00 74.00 94 PHE A O 1
ATOM 777 N N . SER A 1 95 ? -5.586 3.068 -9.721 1.00 76.81 95 SER A N 1
ATOM 778 C CA . SER A 1 95 ? -4.546 2.272 -10.378 1.00 76.81 95 SER A CA 1
ATOM 779 C C . SER A 1 95 ? -3.323 3.136 -10.663 1.00 76.81 95 SER A C 1
ATOM 781 O O . SER A 1 95 ? -3.449 4.240 -11.192 1.00 76.81 95 SER A O 1
ATOM 783 N N . THR A 1 96 ? -2.132 2.631 -10.347 1.00 81.94 96 THR A N 1
ATOM 784 C CA . THR A 1 96 ? -0.862 3.314 -10.629 1.00 81.94 96 THR A CA 1
ATOM 785 C C . THR A 1 96 ? -0.359 2.944 -12.024 1.00 81.94 96 THR A C 1
ATOM 787 O O . THR A 1 96 ? -0.298 1.766 -12.367 1.00 81.94 96 THR A O 1
ATOM 790 N N . ILE A 1 97 ? 0.013 3.947 -12.826 1.00 85.81 97 ILE A N 1
ATOM 791 C CA . ILE A 1 97 ? 0.626 3.769 -14.149 1.00 85.81 97 ILE A CA 1
ATOM 792 C C . ILE A 1 97 ? 2.017 4.402 -14.113 1.00 85.81 97 ILE A C 1
ATOM 794 O O . ILE A 1 97 ? 2.142 5.604 -13.888 1.00 85.81 97 ILE A O 1
ATOM 798 N N . THR A 1 98 ? 3.052 3.601 -14.360 1.00 87.00 98 THR A N 1
ATOM 799 C CA . THR A 1 98 ? 4.438 4.075 -14.485 1.00 87.00 98 THR A CA 1
ATOM 800 C C . THR A 1 98 ? 4.849 4.031 -15.951 1.00 87.00 98 THR A C 1
ATOM 802 O O . THR A 1 98 ? 4.764 2.977 -16.578 1.00 87.00 98 THR A O 1
ATOM 805 N N . ILE A 1 99 ? 5.295 5.166 -16.497 1.00 87.81 99 ILE A N 1
ATOM 806 C CA . ILE A 1 99 ? 5.664 5.309 -17.912 1.00 87.81 99 ILE A CA 1
ATOM 807 C C . ILE A 1 99 ? 7.152 5.648 -18.008 1.00 87.81 99 ILE A C 1
ATOM 809 O O . ILE A 1 99 ? 7.626 6.573 -17.352 1.00 87.81 99 ILE A O 1
ATOM 813 N N . SER A 1 100 ? 7.880 4.918 -18.852 1.00 89.00 100 SER A N 1
ATOM 814 C CA . SER A 1 100 ? 9.265 5.226 -19.219 1.00 89.00 100 SER A CA 1
ATOM 815 C C . SER A 1 100 ? 9.322 5.530 -20.711 1.00 89.00 100 SER A C 1
ATOM 817 O O . SER A 1 100 ? 8.981 4.678 -21.529 1.00 89.00 100 SER A O 1
ATOM 819 N N . ILE A 1 101 ? 9.713 6.758 -21.050 1.00 87.56 101 ILE A N 1
ATOM 820 C CA . ILE A 1 101 ? 9.761 7.262 -22.425 1.00 87.56 101 ILE A CA 1
ATOM 821 C C . ILE A 1 101 ? 11.224 7.374 -22.838 1.00 87.56 101 ILE A C 1
ATOM 823 O O . ILE A 1 101 ? 12.038 7.923 -22.097 1.00 87.56 101 ILE A O 1
ATOM 827 N N . TYR A 1 102 ? 11.540 6.864 -24.025 1.00 84.31 102 TYR A N 1
ATOM 828 C CA . TYR A 1 102 ? 12.864 6.958 -24.627 1.00 84.31 102 TYR A CA 1
ATOM 829 C C . TYR A 1 102 ? 12.750 7.724 -25.939 1.00 84.31 102 TYR A C 1
ATOM 831 O O . TYR A 1 102 ? 11.834 7.475 -26.724 1.00 84.31 102 TYR A O 1
ATOM 839 N N . GLU A 1 103 ? 13.675 8.650 -26.178 1.00 82.75 103 GLU A N 1
ATOM 840 C CA . GLU A 1 103 ? 13.799 9.289 -27.483 1.00 82.75 103 GLU A CA 1
ATOM 841 C C . GLU A 1 103 ? 14.230 8.227 -28.511 1.00 82.75 103 GLU A C 1
ATOM 843 O O . GLU A 1 103 ? 15.093 7.396 -28.192 1.00 82.75 103 GLU A O 1
ATOM 848 N N . PRO A 1 104 ? 13.638 8.193 -29.721 1.00 73.19 104 PRO A N 1
ATOM 849 C CA . PRO A 1 104 ? 14.144 7.340 -30.785 1.00 73.19 104 PRO A CA 1
ATOM 850 C C . PRO A 1 104 ? 15.600 7.730 -31.018 1.00 73.19 104 PRO A C 1
ATOM 852 O O . PRO A 1 104 ? 15.877 8.862 -31.413 1.00 73.19 104 PRO A O 1
ATOM 855 N N . SER A 1 105 ? 16.536 6.825 -30.710 1.00 64.44 105 SER A N 1
ATOM 856 C CA . SER A 1 105 ? 17.948 7.156 -30.841 1.00 64.44 105 SER A CA 1
ATOM 857 C C . SER A 1 105 ? 18.196 7.547 -32.294 1.00 64.44 105 SER A C 1
ATOM 859 O O . SER A 1 105 ? 17.963 6.767 -33.223 1.00 64.44 105 SER A O 1
ATOM 861 N N . SER A 1 106 ? 18.605 8.799 -32.511 1.00 53.03 106 SER A N 1
ATOM 862 C CA . SER A 1 106 ? 19.169 9.161 -33.797 1.00 53.03 106 SER A CA 1
ATOM 863 C C . SER A 1 106 ? 20.373 8.245 -33.963 1.00 53.03 106 SER A C 1
ATOM 865 O O . SER A 1 106 ? 21.244 8.136 -33.097 1.00 53.03 106 SER A O 1
ATOM 867 N N . SER A 1 107 ? 20.335 7.448 -35.016 1.00 50.19 107 SER A N 1
ATOM 868 C CA . SER A 1 107 ? 21.311 6.417 -35.307 1.00 50.19 107 SER A CA 1
ATOM 869 C C . SER A 1 107 ? 22.693 7.041 -35.546 1.00 50.19 107 SER A C 1
ATOM 871 O O . SER A 1 107 ? 23.100 7.226 -36.687 1.00 50.19 107 SER A O 1
ATOM 873 N N . LEU A 1 108 ? 23.427 7.360 -34.481 1.00 49.50 108 LEU A N 1
ATOM 874 C CA . LEU A 1 108 ? 24.876 7.596 -34.505 1.00 49.50 108 LEU A CA 1
ATOM 875 C C . LEU A 1 108 ? 25.658 6.427 -33.905 1.00 49.50 108 LEU A C 1
ATOM 877 O O . LEU A 1 108 ? 26.869 6.491 -33.736 1.00 49.50 108 LEU A O 1
ATOM 881 N N . ALA A 1 109 ? 24.977 5.314 -33.673 1.00 48.41 109 ALA A N 1
ATOM 882 C CA . ALA A 1 109 ? 25.607 4.016 -33.610 1.00 48.41 109 ALA A CA 1
ATOM 883 C C . ALA A 1 109 ? 24.784 3.086 -34.494 1.00 48.41 109 ALA A C 1
ATOM 885 O O . ALA A 1 109 ? 24.011 2.256 -34.023 1.00 48.41 109 ALA A O 1
ATOM 886 N N . LYS A 1 110 ? 24.961 3.225 -35.815 1.00 47.81 110 LYS A N 1
ATOM 887 C CA . LYS A 1 110 ? 24.949 2.040 -36.670 1.00 47.81 110 LYS A CA 1
ATOM 888 C C . LYS A 1 110 ? 25.916 1.103 -35.969 1.00 47.81 110 LYS A C 1
ATOM 890 O O . LYS A 1 110 ? 27.107 1.390 -35.947 1.00 47.81 110 LYS A O 1
ATOM 895 N N . GLN A 1 111 ? 25.379 0.123 -35.251 1.00 53.16 111 GLN A N 1
ATOM 896 C CA . GLN A 1 111 ? 26.146 -0.907 -34.583 1.00 53.16 111 GLN A CA 1
ATOM 897 C C . GLN A 1 111 ? 26.939 -1.555 -35.708 1.00 53.16 111 GLN A C 1
ATOM 899 O O . GLN A 1 111 ? 26.405 -2.372 -36.460 1.00 53.16 111 GLN A O 1
ATOM 904 N N . GLU A 1 112 ? 28.150 -1.048 -35.944 1.00 53.97 112 GLU A N 1
ATOM 905 C CA . GLU A 1 112 ? 29.035 -1.605 -36.937 1.00 53.97 112 GLU A CA 1
ATOM 906 C C . GLU A 1 112 ? 29.232 -3.018 -36.450 1.00 53.97 112 GLU A C 1
ATOM 908 O O . GLU A 1 112 ? 29.757 -3.261 -35.361 1.00 53.97 112 GLU A O 1
ATOM 913 N N . SER A 1 113 ? 28.630 -3.937 -37.202 1.00 61.56 113 SER A N 1
ATOM 914 C CA . SER A 1 113 ? 28.758 -5.358 -36.983 1.00 61.56 113 SER A CA 1
ATOM 915 C C . SER A 1 113 ? 30.209 -5.624 -36.607 1.00 61.56 113 SER A C 1
ATOM 917 O O . SER A 1 113 ? 31.110 -5.102 -37.260 1.00 61.56 113 SER A O 1
ATOM 919 N N . ILE A 1 114 ? 30.449 -6.418 -35.567 1.00 64.06 114 ILE A N 1
ATOM 920 C CA . ILE A 1 114 ? 31.797 -6.772 -35.081 1.00 64.06 114 ILE A CA 1
ATOM 921 C C . ILE A 1 114 ? 32.669 -7.325 -36.238 1.00 64.06 114 ILE A C 1
ATOM 923 O O . ILE A 1 114 ? 33.895 -7.325 -36.187 1.00 64.06 114 ILE A O 1
ATOM 927 N N . PHE A 1 115 ? 32.021 -7.746 -37.328 1.00 67.56 115 PHE A N 1
ATOM 928 C CA . PHE A 1 115 ? 32.605 -8.212 -38.577 1.00 67.56 115 PHE A CA 1
ATOM 929 C C . PHE A 1 115 ? 33.033 -7.119 -39.574 1.00 67.56 115 PHE A C 1
ATOM 931 O O . PHE A 1 115 ? 33.720 -7.445 -40.539 1.00 67.56 115 PHE A O 1
ATOM 938 N N . TYR A 1 116 ? 32.671 -5.846 -39.396 1.00 78.38 116 TYR A N 1
ATOM 939 C CA . TYR A 1 116 ? 33.034 -4.761 -40.318 1.00 78.38 116 TYR A CA 1
ATOM 940 C C .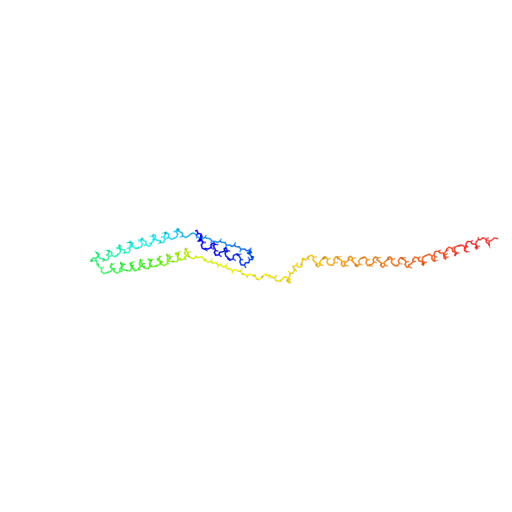 TYR A 1 116 ? 34.552 -4.500 -40.364 1.00 78.38 116 TYR A C 1
ATOM 942 O O . TYR A 1 116 ? 35.103 -4.501 -41.470 1.00 78.38 116 TYR A O 1
ATOM 950 N N . PRO A 1 117 ? 35.275 -4.414 -39.224 1.00 78.50 117 PRO A N 1
ATOM 951 C CA . PRO A 1 117 ? 36.737 -4.313 -39.237 1.00 78.50 117 PRO A CA 1
ATOM 952 C C . PRO A 1 117 ? 37.410 -5.520 -39.909 1.00 78.50 117 PRO A C 1
ATOM 954 O O . PRO A 1 117 ? 38.369 -5.364 -40.662 1.00 78.50 117 PRO A O 1
ATOM 957 N N . PHE A 1 118 ? 36.871 -6.726 -39.697 1.00 81.06 118 PHE A N 1
ATOM 958 C CA . PHE A 1 118 ? 37.383 -7.958 -40.303 1.00 81.06 118 PHE A CA 1
ATOM 959 C C . PHE A 1 118 ? 37.163 -7.997 -41.824 1.00 81.06 118 PHE A C 1
ATOM 961 O O . PHE A 1 118 ? 38.083 -8.301 -42.583 1.00 81.06 118 PHE A O 1
ATOM 968 N N . ALA A 1 119 ? 35.965 -7.641 -42.293 1.00 81.69 119 ALA A N 1
ATOM 969 C CA . ALA A 1 119 ? 35.638 -7.604 -43.717 1.00 81.69 119 ALA A CA 1
ATOM 970 C C . ALA A 1 119 ? 36.460 -6.548 -44.472 1.00 81.69 119 ALA A C 1
ATOM 972 O O . ALA A 1 119 ? 36.901 -6.789 -45.600 1.00 81.69 119 ALA A O 1
ATOM 973 N N . TRP A 1 120 ? 36.698 -5.393 -43.844 1.00 83.50 120 TRP A N 1
ATOM 974 C CA . TRP A 1 120 ? 37.564 -4.352 -44.389 1.00 83.50 120 TRP A CA 1
ATOM 975 C C . TRP A 1 120 ? 39.020 -4.829 -44.503 1.00 83.50 120 TRP A C 1
ATOM 977 O O . TRP A 1 120 ? 39.610 -4.722 -45.581 1.00 83.50 120 TRP A O 1
ATOM 987 N N . ALA A 1 121 ? 39.558 -5.463 -43.455 1.00 83.19 121 ALA A N 1
ATOM 988 C CA . ALA A 1 121 ? 40.907 -6.033 -43.470 1.00 83.19 121 ALA A CA 1
ATOM 989 C C . ALA A 1 121 ? 41.075 -7.121 -44.550 1.00 83.19 121 ALA A C 1
ATOM 991 O O . ALA A 1 121 ? 42.062 -7.121 -45.286 1.00 83.19 121 ALA A O 1
ATOM 992 N N . MET A 1 122 ? 40.086 -8.006 -44.718 1.00 85.25 122 MET A N 1
ATOM 993 C CA . MET A 1 122 ? 40.105 -9.051 -45.753 1.00 85.25 122 MET A CA 1
ATOM 994 C C . MET A 1 122 ? 40.085 -8.480 -47.176 1.00 85.25 122 MET A C 1
ATOM 996 O O . MET A 1 122 ? 40.815 -8.959 -48.047 1.00 85.25 122 MET A O 1
ATOM 1000 N N . LYS A 1 123 ? 39.298 -7.424 -47.425 1.00 84.75 123 LYS A N 1
ATOM 1001 C CA . LYS A 1 123 ? 39.329 -6.715 -48.714 1.00 84.75 123 LYS A CA 1
ATOM 1002 C C . LYS A 1 123 ? 40.702 -6.112 -48.989 1.00 84.75 123 LYS A C 1
ATOM 1004 O O . LYS A 1 123 ? 41.206 -6.233 -50.105 1.00 84.75 123 LYS A O 1
ATOM 1009 N N . GLN A 1 124 ? 41.308 -5.489 -47.981 1.00 84.75 124 GLN A N 1
ATOM 1010 C CA . GLN A 1 124 ? 42.604 -4.843 -48.137 1.00 84.75 124 GLN A CA 1
ATOM 1011 C C . GLN A 1 124 ? 43.719 -5.863 -48.409 1.00 84.75 124 GLN A C 1
ATOM 1013 O O . GLN A 1 124 ? 44.523 -5.663 -49.320 1.00 84.75 124 GLN A O 1
ATOM 1018 N N . LEU A 1 125 ? 43.698 -7.014 -47.728 1.00 79.06 125 LEU A N 1
ATOM 1019 C CA . LEU A 1 125 ? 44.587 -8.142 -48.027 1.00 79.06 125 LEU A CA 1
ATOM 1020 C C . LEU A 1 125 ? 44.441 -8.627 -49.475 1.00 79.06 125 LEU A C 1
ATOM 1022 O O . LEU A 1 125 ? 45.447 -8.808 -50.161 1.00 79.06 125 LEU A O 1
ATOM 1026 N N . GLY A 1 126 ? 43.207 -8.764 -49.971 1.00 84.19 126 GLY A N 1
ATOM 1027 C CA . GLY A 1 126 ? 42.951 -9.116 -51.369 1.00 84.19 126 GLY A CA 1
ATOM 1028 C C . GLY A 1 126 ? 43.576 -8.115 -52.345 1.00 84.19 126 GLY A C 1
ATOM 1029 O O . GLY A 1 126 ? 44.274 -8.513 -53.275 1.00 84.19 126 GLY A O 1
ATOM 1030 N N . THR A 1 127 ? 43.399 -6.811 -52.109 1.00 80.44 127 THR A N 1
ATOM 1031 C CA . THR A 1 127 ? 43.985 -5.779 -52.984 1.00 80.44 127 THR A CA 1
ATOM 1032 C C . THR A 1 127 ? 45.513 -5.800 -53.001 1.00 80.44 127 THR A C 1
ATOM 1034 O O . THR A 1 127 ? 46.108 -5.652 -54.067 1.00 80.44 127 THR A O 1
ATOM 1037 N N . ILE A 1 128 ? 46.157 -6.050 -51.857 1.00 82.00 128 ILE A N 1
ATOM 1038 C CA . ILE A 1 128 ? 47.619 -6.154 -51.763 1.00 82.00 128 ILE A CA 1
ATOM 1039 C C . ILE A 1 128 ? 48.117 -7.414 -52.489 1.00 82.00 128 ILE A C 1
ATOM 1041 O O . ILE A 1 128 ? 49.111 -7.355 -53.212 1.00 82.00 128 ILE A O 1
ATOM 1045 N N . PHE A 1 129 ? 47.407 -8.537 -52.351 1.00 82.12 129 PHE A N 1
ATOM 1046 C CA . PHE A 1 129 ? 47.749 -9.799 -53.010 1.00 82.12 129 PHE A CA 1
ATOM 1047 C C . PHE A 1 129 ? 47.637 -9.719 -54.540 1.00 82.12 129 PHE A C 1
ATOM 1049 O O . PHE A 1 129 ? 48.553 -10.118 -55.255 1.00 82.12 129 PHE A O 1
ATOM 1056 N N . PHE A 1 130 ? 46.547 -9.160 -55.070 1.00 80.62 130 PHE A N 1
ATOM 1057 C CA . PHE A 1 130 ? 46.413 -8.985 -56.521 1.00 80.62 130 PHE A CA 1
ATOM 1058 C C . PHE A 1 130 ? 47.357 -7.905 -57.067 1.00 80.62 130 PHE A C 1
ATOM 1060 O O . PHE A 1 130 ? 47.872 -8.049 -58.176 1.00 80.62 130 PHE A O 1
ATOM 1067 N N . GLY A 1 131 ? 47.642 -6.861 -56.280 1.00 77.56 131 GLY A N 1
ATOM 1068 C CA . GLY A 1 131 ? 48.636 -5.845 -56.625 1.00 77.56 131 GLY A CA 1
ATOM 1069 C C . GLY A 1 131 ? 50.043 -6.428 -56.785 1.00 77.56 131 GLY A C 1
ATOM 1070 O O . GLY A 1 131 ? 50.718 -6.131 -57.770 1.00 77.56 131 GLY A O 1
ATOM 1071 N N . SER A 1 132 ? 50.471 -7.312 -55.876 1.00 77.31 132 SER A N 1
ATOM 1072 C CA . SER A 1 132 ? 51.783 -7.965 -55.979 1.00 77.31 132 SER A CA 1
ATOM 1073 C C . SER A 1 132 ? 51.864 -8.910 -57.183 1.00 77.31 132 SER A C 1
ATOM 1075 O O . SER A 1 132 ? 52.873 -8.909 -57.890 1.00 77.31 132 SER A O 1
ATOM 1077 N N . LEU A 1 133 ? 50.785 -9.635 -57.498 1.00 80.44 133 LEU A N 1
ATOM 1078 C CA . LEU A 1 133 ? 50.704 -10.484 -58.690 1.00 80.44 133 LEU A CA 1
ATOM 1079 C C . LEU A 1 133 ? 50.862 -9.675 -59.991 1.00 80.44 133 LEU A C 1
ATOM 1081 O O . LEU A 1 133 ? 51.561 -10.106 -60.907 1.00 80.44 133 LEU A O 1
ATOM 1085 N N . GLY A 1 134 ? 50.276 -8.475 -60.049 1.00 78.44 134 GLY A N 1
ATOM 1086 C CA . GLY A 1 134 ? 50.437 -7.555 -61.177 1.00 78.44 134 GLY A CA 1
ATOM 1087 C C . GLY A 1 134 ? 51.894 -7.139 -61.405 1.00 78.44 134 GLY A C 1
ATOM 1088 O O . GLY A 1 134 ? 52.367 -7.141 -62.542 1.00 78.44 134 GLY A O 1
ATOM 1089 N N . VAL A 1 135 ? 52.639 -6.867 -60.328 1.00 80.19 135 VAL A N 1
ATOM 1090 C CA . VAL A 1 135 ? 54.074 -6.540 -60.408 1.00 80.19 135 VAL A CA 1
ATOM 1091 C C . VAL A 1 135 ? 54.888 -7.730 -60.929 1.00 80.19 135 VAL A C 1
ATOM 1093 O O . VAL A 1 135 ? 55.755 -7.549 -61.783 1.00 80.19 135 VAL A O 1
ATOM 1096 N N . PHE A 1 136 ? 54.584 -8.957 -60.494 1.00 84.50 136 PHE A N 1
ATOM 1097 C CA . PHE A 1 136 ? 55.237 -10.162 -61.023 1.00 84.50 136 PHE A CA 1
ATOM 1098 C C . PHE A 1 136 ? 54.999 -10.346 -62.525 1.00 84.50 136 PHE A C 1
ATOM 1100 O O . PHE A 1 136 ? 55.949 -10.593 -63.271 1.00 84.50 136 PHE A O 1
ATOM 1107 N N . VAL A 1 137 ? 53.754 -10.185 -62.983 1.00 86.12 137 VAL A N 1
ATOM 1108 C CA . VAL A 1 137 ? 53.417 -10.257 -64.415 1.00 86.12 137 VAL A CA 1
ATOM 1109 C C . VAL A 1 137 ? 54.178 -9.191 -65.204 1.00 86.12 137 VAL A C 1
ATOM 1111 O O . VAL A 1 137 ? 54.717 -9.486 -66.269 1.00 86.12 137 VAL A O 1
ATOM 1114 N N . MET A 1 138 ? 54.296 -7.976 -64.664 1.00 80.19 138 MET A N 1
ATOM 1115 C CA . MET A 1 138 ? 55.040 -6.886 -65.295 1.00 80.19 138 MET A CA 1
ATOM 1116 C C . MET A 1 138 ? 56.542 -7.188 -65.413 1.00 80.19 138 MET A C 1
ATOM 1118 O O . MET A 1 138 ? 57.130 -6.922 -66.460 1.00 80.19 138 MET A O 1
ATOM 1122 N N . ILE A 1 139 ? 57.160 -7.788 -64.391 1.00 84.62 139 ILE A N 1
ATOM 1123 C CA . ILE A 1 139 ? 58.570 -8.209 -64.432 1.00 84.62 139 ILE A CA 1
ATOM 1124 C C . ILE A 1 139 ? 58.782 -9.298 -65.492 1.00 84.62 139 ILE A C 1
ATOM 1126 O O . ILE A 1 139 ? 59.718 -9.207 -66.286 1.00 84.62 139 ILE A O 1
ATOM 1130 N N . ILE A 1 140 ? 57.900 -10.302 -65.552 1.00 85.19 140 ILE A N 1
ATOM 1131 C CA . ILE A 1 140 ? 57.973 -11.379 -66.554 1.00 85.19 140 ILE A CA 1
ATOM 1132 C C . ILE A 1 140 ? 57.824 -10.805 -67.970 1.00 85.19 140 ILE A C 1
ATOM 1134 O O . ILE A 1 140 ? 58.633 -11.103 -68.855 1.00 85.19 140 ILE A O 1
ATOM 1138 N N . ALA A 1 141 ? 56.831 -9.939 -68.185 1.00 84.00 141 ALA A N 1
ATOM 1139 C CA . ALA A 1 141 ? 56.617 -9.274 -69.465 1.00 84.00 141 ALA A CA 1
ATOM 1140 C C . ALA A 1 141 ? 57.821 -8.399 -69.858 1.00 84.00 141 ALA A C 1
ATOM 1142 O O . ALA A 1 141 ? 58.293 -8.475 -70.990 1.00 84.00 141 ALA A O 1
ATOM 1143 N N . GLY A 1 142 ? 58.373 -7.631 -68.914 1.00 85.94 142 GLY A N 1
ATOM 1144 C CA . GLY A 1 142 ? 59.535 -6.769 -69.136 1.00 85.94 142 GLY A CA 1
ATOM 1145 C C . GLY A 1 142 ? 60.835 -7.530 -69.412 1.00 85.94 142 GLY A C 1
ATOM 1146 O O . GLY A 1 142 ? 61.669 -7.056 -70.181 1.00 85.94 142 GLY A O 1
ATOM 1147 N N . LEU A 1 143 ? 61.011 -8.726 -68.841 1.00 87.00 143 LEU A N 1
ATOM 1148 C CA . LEU A 1 143 ? 62.183 -9.579 -69.077 1.00 87.00 143 LEU A CA 1
ATOM 1149 C C . LEU A 1 143 ? 62.095 -10.380 -70.383 1.00 87.00 143 LEU A C 1
ATOM 1151 O O . LEU A 1 143 ? 63.130 -10.775 -70.923 1.00 87.00 143 LEU A O 1
ATOM 1155 N N . THR A 1 144 ? 60.892 -10.596 -70.921 1.00 87.69 144 THR A N 1
ATOM 1156 C CA . THR A 1 144 ? 60.668 -11.416 -72.124 1.00 87.69 144 THR A CA 1
ATOM 1157 C C . THR A 1 144 ? 61.514 -10.967 -73.332 1.00 87.69 144 THR A C 1
ATOM 1159 O O . THR A 1 144 ? 62.186 -11.821 -73.918 1.00 87.69 144 THR A O 1
ATOM 1162 N N . PRO A 1 145 ? 61.603 -9.665 -73.687 1.00 87.44 145 PRO A N 1
ATOM 1163 C CA . PRO A 1 145 ? 62.458 -9.211 -74.787 1.00 87.44 145 PRO A CA 1
ATOM 1164 C C . PRO A 1 145 ? 63.944 -9.529 -74.570 1.00 87.44 145 PRO A C 1
ATOM 1166 O O . PRO A 1 145 ? 64.629 -9.969 -75.493 1.00 87.44 145 PRO A O 1
ATOM 1169 N N . TRP A 1 146 ? 64.446 -9.372 -73.343 1.00 89.94 146 TRP A N 1
ATOM 1170 C CA . TRP A 1 146 ? 65.849 -9.632 -73.011 1.00 89.94 146 TRP A CA 1
ATOM 1171 C C . TRP A 1 146 ? 66.197 -11.118 -73.097 1.00 89.94 146 TRP A C 1
ATOM 1173 O O . TRP A 1 146 ? 67.248 -11.474 -73.632 1.00 89.94 146 TRP A O 1
ATOM 1183 N N . VAL A 1 147 ? 65.297 -11.995 -72.643 1.00 88.69 147 VAL A N 1
ATOM 1184 C CA . VAL A 1 147 ? 65.459 -13.453 -72.766 1.00 88.69 147 VAL A CA 1
ATOM 1185 C C . VAL A 1 147 ? 65.554 -13.867 -74.238 1.00 88.69 147 VAL A C 1
ATOM 1187 O O . VAL A 1 147 ? 66.429 -14.659 -74.597 1.00 88.69 147 VAL A O 1
ATOM 1190 N N . VAL A 1 148 ? 64.717 -13.291 -75.109 1.00 88.44 148 VAL A N 1
ATOM 1191 C CA . VAL A 1 148 ? 64.758 -13.545 -76.560 1.00 88.44 148 VAL A CA 1
ATOM 1192 C C . VAL A 1 148 ? 66.090 -13.086 -77.167 1.00 88.44 148 VAL A C 1
ATOM 1194 O O . VAL A 1 148 ? 66.714 -13.840 -77.916 1.00 88.44 148 VAL A O 1
ATOM 1197 N N . VAL A 1 149 ? 66.577 -11.895 -76.805 1.00 89.62 149 VAL A N 1
ATOM 1198 C CA . VAL A 1 149 ? 67.871 -11.374 -77.282 1.00 89.62 149 VAL A CA 1
ATOM 1199 C C . VAL A 1 149 ? 69.032 -12.279 -76.853 1.00 89.62 149 VAL A C 1
ATOM 1201 O O . VAL A 1 149 ? 69.848 -12.675 -77.689 1.00 89.62 149 VAL A O 1
A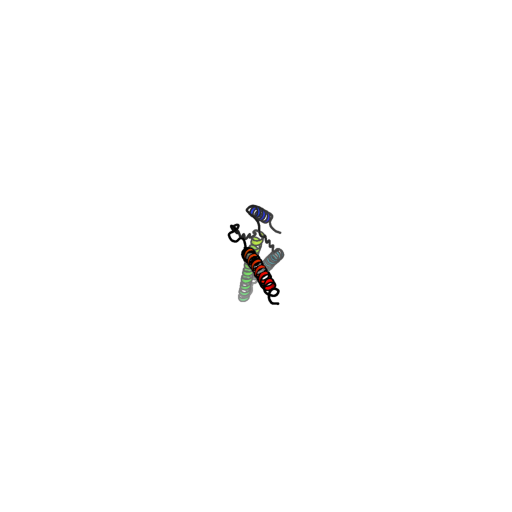TOM 1204 N N . VAL A 1 150 ? 69.092 -12.674 -75.576 1.00 89.94 150 VAL A N 1
ATOM 1205 C CA . VAL A 1 150 ? 70.135 -13.578 -75.059 1.00 89.94 150 VAL A CA 1
ATOM 1206 C C . VAL A 1 150 ? 70.089 -14.936 -75.766 1.00 89.94 150 VAL A C 1
ATOM 1208 O O . VAL A 1 150 ? 71.134 -15.467 -76.153 1.00 89.94 150 VAL A O 1
ATOM 1211 N N . PHE A 1 151 ? 68.896 -15.485 -76.007 1.00 90.56 151 PHE A N 1
ATOM 1212 C CA . PHE A 1 151 ? 68.727 -16.747 -76.729 1.00 90.56 151 PHE A CA 1
ATOM 1213 C C . PHE A 1 151 ? 69.284 -16.685 -78.162 1.00 90.56 151 PHE A C 1
ATOM 1215 O O . PHE A 1 151 ? 70.001 -17.599 -78.592 1.00 90.56 151 PHE A O 1
ATOM 1222 N N . ILE A 1 152 ? 69.024 -15.590 -78.885 1.00 89.06 152 ILE A N 1
ATOM 1223 C CA . ILE A 1 152 ? 69.555 -15.354 -80.237 1.00 89.06 152 ILE A CA 1
ATOM 1224 C C . ILE A 1 152 ? 71.088 -15.253 -80.209 1.00 89.06 152 ILE A C 1
ATOM 1226 O O . ILE A 1 152 ? 71.763 -15.908 -81.009 1.00 89.06 152 ILE A O 1
ATOM 1230 N N . ILE A 1 153 ? 71.658 -14.511 -79.253 1.00 89.88 153 ILE A N 1
ATOM 1231 C CA . ILE A 1 153 ? 73.117 -14.381 -79.096 1.00 89.88 153 ILE A CA 1
ATOM 1232 C C . ILE A 1 153 ? 73.762 -15.753 -78.844 1.00 89.88 153 ILE A C 1
ATOM 1234 O O . ILE A 1 153 ? 74.748 -16.099 -79.499 1.00 89.88 153 ILE A O 1
ATOM 1238 N N . ILE A 1 154 ? 73.189 -16.580 -77.961 1.00 90.56 154 ILE A N 1
ATOM 1239 C CA . ILE A 1 154 ? 73.694 -17.936 -77.679 1.00 90.56 154 ILE A CA 1
ATOM 1240 C C . ILE A 1 154 ? 73.684 -18.806 -78.943 1.00 90.56 154 ILE A C 1
ATOM 1242 O O . ILE A 1 154 ? 74.658 -19.524 -79.203 1.00 90.56 154 ILE A O 1
ATOM 1246 N N . LYS A 1 155 ? 72.612 -18.751 -79.748 1.00 90.38 155 LYS A N 1
ATOM 1247 C CA . LYS A 1 155 ? 72.518 -19.483 -81.024 1.00 90.38 155 LYS A CA 1
ATOM 1248 C C . LYS A 1 155 ? 73.602 -19.042 -82.007 1.00 90.38 155 LYS A C 1
ATOM 1250 O O . LYS A 1 155 ? 74.269 -19.903 -82.581 1.00 90.38 155 LYS A O 1
ATOM 1255 N N . ILE A 1 156 ? 73.836 -17.735 -82.143 1.00 89.12 156 ILE A N 1
ATOM 1256 C CA . ILE A 1 156 ? 74.885 -17.179 -83.011 1.00 89.12 156 ILE A CA 1
ATOM 1257 C C . ILE A 1 156 ? 76.274 -17.631 -82.544 1.00 89.12 156 ILE A C 1
ATOM 1259 O O . ILE A 1 156 ? 77.069 -18.116 -83.351 1.00 89.12 156 ILE A O 1
ATOM 1263 N N . VAL A 1 157 ? 76.571 -17.539 -81.245 1.00 88.88 157 VAL A N 1
ATOM 1264 C CA . VAL A 1 157 ? 77.870 -17.961 -80.693 1.00 88.88 157 VAL A CA 1
ATOM 1265 C C . VAL A 1 157 ? 78.095 -19.461 -80.898 1.00 88.88 157 VAL A C 1
ATOM 1267 O O . VAL A 1 157 ? 79.175 -19.858 -81.339 1.00 88.88 157 VAL A O 1
ATOM 1270 N N . ARG A 1 158 ? 77.086 -20.308 -80.650 1.00 85.81 158 ARG A N 1
ATOM 1271 C CA . ARG A 1 158 ? 77.182 -21.756 -80.912 1.00 85.81 158 ARG A CA 1
ATOM 1272 C C . ARG A 1 158 ? 77.391 -22.068 -82.392 1.00 85.81 158 ARG A C 1
ATOM 1274 O O . ARG A 1 158 ? 78.201 -22.937 -82.708 1.00 85.81 158 ARG A O 1
ATOM 1281 N N . TYR A 1 159 ? 76.711 -21.354 -83.287 1.00 83.31 159 TYR A N 1
ATOM 1282 C CA . TYR A 1 159 ? 76.873 -21.531 -84.729 1.00 83.31 159 TYR A CA 1
ATOM 1283 C C . TYR A 1 159 ? 78.287 -21.152 -85.192 1.00 83.31 159 TYR A C 1
ATOM 1285 O O . TYR A 1 159 ? 78.926 -21.898 -85.934 1.00 83.31 159 TYR A O 1
ATOM 1293 N N . ARG A 1 160 ? 78.835 -20.045 -84.675 1.00 81.25 160 ARG A N 1
ATOM 1294 C CA . ARG A 1 160 ? 80.211 -19.620 -84.977 1.00 81.25 160 ARG A CA 1
ATOM 1295 C C . ARG A 1 160 ? 81.271 -20.545 -84.373 1.00 81.25 160 ARG A C 1
ATOM 1297 O O . ARG A 1 160 ? 82.317 -20.723 -84.989 1.00 81.25 160 ARG A O 1
ATOM 1304 N N . ARG A 1 161 ? 81.013 -21.162 -83.212 1.00 76.25 161 ARG A N 1
ATOM 1305 C CA . ARG A 1 161 ? 81.927 -22.148 -82.604 1.00 76.25 161 ARG A CA 1
ATOM 1306 C C . ARG A 1 161 ? 81.952 -23.476 -83.367 1.00 76.25 161 ARG A C 1
ATOM 1308 O O . ARG A 1 161 ? 83.039 -23.990 -83.591 1.00 76.25 161 ARG A O 1
ATOM 1315 N N . LYS A 1 162 ? 80.806 -23.982 -83.849 1.00 65.69 162 LYS A N 1
ATOM 1316 C CA . LYS A 1 162 ? 80.766 -25.200 -84.688 1.00 65.69 162 LYS A CA 1
ATOM 1317 C C . LYS A 1 162 ? 81.508 -25.035 -86.017 1.00 65.69 162 LYS A C 1
ATOM 1319 O O . LYS A 1 162 ? 82.134 -25.974 -86.480 1.00 65.69 162 LYS A O 1
ATOM 1324 N N . LYS A 1 163 ? 81.499 -23.836 -86.607 1.00 58.94 163 LYS A N 1
ATOM 1325 C CA . LYS A 1 163 ? 82.204 -23.575 -87.874 1.00 58.94 163 LYS A CA 1
ATOM 1326 C C . LYS A 1 163 ? 83.731 -23.469 -87.731 1.00 58.94 163 LYS A C 1
ATOM 1328 O O . LYS A 1 163 ? 84.430 -23.501 -88.734 1.00 58.94 163 LYS A O 1
ATOM 1333 N N . LYS A 1 164 ? 84.256 -23.350 -86.504 1.00 56.09 164 LYS A N 1
ATOM 1334 C CA . LYS A 1 164 ? 85.703 -23.339 -86.227 1.00 56.09 164 LYS A CA 1
ATOM 1335 C C . LYS A 1 164 ? 86.290 -24.721 -85.911 1.00 56.09 164 LYS A C 1
ATOM 1337 O O . LYS A 1 164 ? 87.504 -24.819 -85.843 1.00 56.09 164 LYS A O 1
ATOM 1342 N N . SER A 1 165 ? 85.475 -25.771 -85.767 1.00 54.50 165 SER A N 1
ATOM 1343 C CA . SER A 1 165 ? 85.949 -27.151 -85.553 1.00 54.50 165 SER A CA 1
ATOM 1344 C C . SER A 1 165 ? 85.864 -28.038 -86.805 1.00 54.50 165 SER A C 1
ATOM 1346 O O . SER A 1 165 ? 85.900 -29.253 -86.681 1.00 54.50 165 SER A O 1
ATOM 1348 N N . THR A 1 166 ? 85.694 -27.453 -87.997 1.00 54.47 166 THR A N 1
ATOM 1349 C CA . THR A 1 166 ? 85.693 -28.177 -89.292 1.00 54.47 166 THR A CA 1
ATOM 1350 C C . THR A 1 166 ? 86.720 -27.603 -90.282 1.00 54.47 166 THR A C 1
ATOM 1352 O O . THR A 1 166 ? 86.862 -28.117 -91.377 1.00 54.47 166 THR A O 1
ATOM 1355 N N . ASN A 1 167 ? 87.477 -26.572 -89.885 1.00 52.88 167 ASN A N 1
ATOM 1356 C CA . ASN A 1 167 ? 88.623 -26.037 -90.639 1.00 52.88 167 ASN A CA 1
ATOM 1357 C C . ASN A 1 167 ? 89.927 -26.202 -89.831 1.00 52.88 167 ASN A C 1
ATOM 1359 O O . ASN A 1 167 ? 90.730 -25.276 -89.735 1.00 52.88 167 ASN A O 1
ATOM 1363 N N . ALA A 1 168 ? 90.066 -27.347 -89.169 1.00 51.88 168 ALA A N 1
ATOM 1364 C CA . ALA A 1 168 ? 91.299 -27.812 -88.548 1.00 51.88 168 ALA A CA 1
ATOM 1365 C C . ALA A 1 168 ? 91.386 -29.319 -88.810 1.00 51.88 168 ALA A C 1
ATOM 1367 O O . ALA A 1 168 ? 91.139 -30.106 -87.907 1.00 51.88 168 ALA A O 1
ATOM 1368 N N . ASP A 1 169 ? 91.586 -29.648 -90.084 1.00 43.06 169 ASP A N 1
ATOM 1369 C CA . ASP A 1 169 ? 92.285 -30.816 -90.627 1.00 43.06 169 ASP A CA 1
ATOM 1370 C C . ASP A 1 169 ? 92.773 -30.418 -92.030 1.00 43.06 169 ASP A C 1
ATOM 1372 O O . ASP A 1 169 ? 91.980 -29.762 -92.754 1.00 43.06 169 ASP A O 1
#